Protein AF-A0A3D0HM63-F1 (afdb_monomer_lite)

Secondary structure (DSSP, 8-state):
-PPP-HHHHHHHHHHHGGGGS-GGGTTSEEEEEEEEETTEEEEEEEEE-TT-S----EEHHHHHHHHHTT--HHHHHHHHHHHHHHHHHSHHHHHTSGGG--HHHHHTT-----EETGGGHHHHTTS---EETTEE-

Radius of gyration: 17.85 Å; chains: 1; bounding box: 50×24×50 Å

Foldseek 3Di:
DDDDDLVVLVVVLQVCLLVLADPVQSPWDWDWDWDDDALDIFIFIWTDDVPQPDIDTHTSVVVVVVVVVPDDSVNSSNVVNVVRVVVCPDCVSVCVPVVNDDPVVVVVVDDDDKGQCVSCVVVCVPDDWDDDPRIID

pLDDT: mean 89.42, std 10.94, range [51.38, 98.25]

Sequence (137 aa):
MEKINYDEFKEYVATNIRDFLPEKEKKNVITLRKIRKVNQTMDCLTIKRPGSKIIPNIYLNSLYEQYKDGKGIDEILREIADTWTESISNEICDLLQYENMTPELIKERVYYQLINKGKNRSLLEQVPHRDFCDLAV

Structure (mmCIF, N/CA/C/O backbone):
data_AF-A0A3D0HM63-F1
#
_entry.id   AF-A0A3D0HM63-F1
#
loop_
_atom_site.group_PDB
_atom_site.id
_atom_site.type_symbol
_atom_site.label_atom_id
_atom_site.label_alt_id
_atom_site.label_comp_id
_atom_site.label_asym_id
_atom_site.label_entity_id
_atom_site.label_seq_id
_atom_site.pdbx_PDB_ins_code
_atom_site.Cartn_x
_atom_site.Cartn_y
_atom_site.Cartn_z
_atom_site.occupancy
_atom_site.B_iso_or_equiv
_atom_site.auth_seq_id
_atom_site.auth_comp_id
_atom_site.auth_asym_id
_atom_site.auth_atom_id
_atom_site.pdbx_PDB_model_num
ATOM 1 N N . MET A 1 1 ? -26.403 0.365 8.688 1.00 51.38 1 MET A N 1
ATOM 2 C CA . MET A 1 1 ? -25.352 1.363 8.964 1.00 51.38 1 MET A CA 1
ATOM 3 C C . MET A 1 1 ? -24.931 1.950 7.638 1.00 51.38 1 MET A C 1
ATOM 5 O O . MET A 1 1 ? -24.662 1.184 6.720 1.00 51.38 1 MET A O 1
ATOM 9 N N . GLU A 1 2 ? -24.965 3.271 7.520 1.00 69.62 2 GLU A N 1
ATOM 10 C CA . GLU A 1 2 ? -24.441 3.969 6.348 1.00 69.62 2 GLU A CA 1
ATOM 11 C C . GLU A 1 2 ? -22.921 3.766 6.316 1.00 69.62 2 GLU A C 1
ATOM 13 O O . GLU A 1 2 ? -22.258 3.888 7.349 1.00 69.62 2 GLU A O 1
ATOM 18 N N . LYS A 1 3 ? -22.388 3.315 5.178 1.00 81.44 3 LYS A N 1
ATOM 19 C CA . LYS A 1 3 ? -20.949 3.076 5.029 1.00 81.44 3 LYS A CA 1
ATOM 20 C C . LYS A 1 3 ? -20.254 4.419 4.867 1.00 81.44 3 LYS A C 1
ATOM 22 O O . LYS A 1 3 ? -20.738 5.260 4.113 1.00 81.44 3 LYS A O 1
ATOM 27 N N . ILE A 1 4 ? -19.126 4.588 5.552 1.00 93.38 4 ILE A N 1
ATOM 28 C CA . ILE A 1 4 ? -18.275 5.768 5.375 1.00 93.38 4 ILE A CA 1
ATOM 29 C C . ILE A 1 4 ? -17.806 5.859 3.922 1.00 93.38 4 ILE A C 1
ATOM 31 O O . ILE A 1 4 ? -17.652 4.835 3.244 1.00 93.38 4 ILE A O 1
ATOM 35 N N . ASN A 1 5 ? -17.597 7.079 3.438 1.00 96.62 5 ASN A N 1
ATOM 36 C CA . ASN A 1 5 ? -17.117 7.289 2.078 1.00 96.62 5 ASN A CA 1
ATOM 37 C C . ASN A 1 5 ? -15.636 6.882 1.941 1.00 96.62 5 ASN A C 1
ATOM 39 O O . ASN A 1 5 ? -14.964 6.527 2.909 1.00 96.62 5 ASN A O 1
ATOM 43 N N . TYR A 1 6 ? -15.106 6.911 0.718 1.00 97.00 6 TYR A N 1
ATOM 44 C CA . TYR A 1 6 ? -13.751 6.424 0.458 1.00 97.00 6 TYR A CA 1
ATOM 45 C C . TYR A 1 6 ? -12.650 7.247 1.144 1.00 97.00 6 TYR A C 1
ATOM 47 O O . TYR A 1 6 ? -11.648 6.683 1.584 1.00 97.00 6 TYR A O 1
ATOM 55 N N . ASP A 1 7 ? -12.806 8.567 1.236 1.00 96.62 7 ASP A N 1
ATOM 56 C CA . ASP A 1 7 ? -11.809 9.416 1.890 1.00 96.62 7 ASP A CA 1
ATOM 57 C C . ASP A 1 7 ? -11.828 9.200 3.407 1.00 96.62 7 ASP A C 1
ATOM 59 O O . ASP A 1 7 ? -10.776 8.944 3.996 1.00 96.62 7 ASP A O 1
ATOM 63 N N . GLU A 1 8 ? -13.022 9.131 3.999 1.00 96.94 8 GLU A N 1
ATOM 64 C CA . GLU A 1 8 ? -13.218 8.753 5.404 1.00 96.94 8 GLU A CA 1
ATOM 65 C C . GLU A 1 8 ? -12.653 7.358 5.701 1.00 96.94 8 GLU A C 1
ATOM 67 O O . GLU A 1 8 ? -12.004 7.155 6.723 1.00 96.94 8 GLU A O 1
ATOM 72 N N . PHE A 1 9 ? -12.837 6.393 4.795 1.00 97.81 9 PHE A N 1
ATOM 73 C CA . PHE A 1 9 ? -12.278 5.049 4.929 1.00 97.81 9 PHE A CA 1
ATOM 74 C C . PHE A 1 9 ? -10.750 5.064 4.998 1.00 97.81 9 PHE A C 1
ATOM 76 O O . PHE A 1 9 ? -10.168 4.419 5.872 1.00 97.81 9 PHE A O 1
ATOM 83 N N . LYS A 1 10 ? -10.080 5.807 4.109 1.00 97.69 10 LYS A N 1
ATOM 84 C CA . LYS A 1 10 ? -8.611 5.894 4.112 1.00 97.69 10 LYS A CA 1
ATOM 85 C C . LYS A 1 10 ? -8.088 6.514 5.404 1.00 97.69 10 LYS A C 1
ATOM 87 O O . LYS A 1 10 ? -7.115 6.012 5.967 1.00 97.69 10 LYS A O 1
ATOM 92 N N . GLU A 1 11 ? -8.723 7.588 5.865 1.00 97.31 11 GLU A N 1
ATOM 93 C CA . GLU A 1 11 ? -8.357 8.263 7.112 1.00 97.31 11 GLU A CA 1
ATOM 94 C C . GLU A 1 11 ? -8.605 7.372 8.329 1.00 97.31 11 GLU A C 1
ATOM 96 O O . GLU A 1 11 ? -7.736 7.256 9.200 1.00 97.31 11 GLU A O 1
ATOM 101 N N . TYR A 1 12 ? -9.744 6.677 8.355 1.00 97.56 1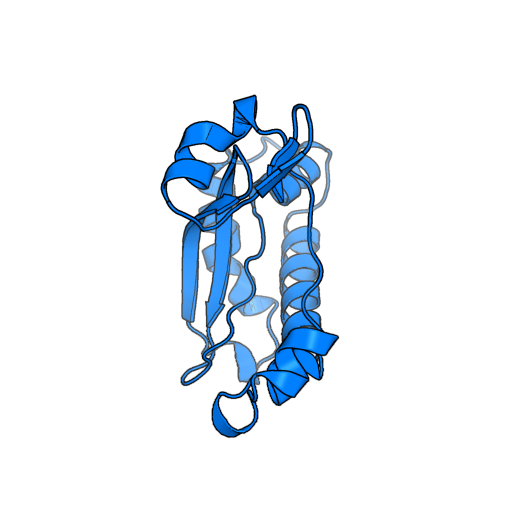2 TYR A N 1
ATOM 102 C CA . TYR A 1 12 ? -10.075 5.720 9.402 1.00 97.56 12 TYR A CA 1
ATOM 103 C C . TYR A 1 12 ? -9.033 4.604 9.468 1.00 97.56 12 TYR A C 1
ATOM 105 O O . TYR A 1 12 ? -8.500 4.318 10.540 1.00 97.56 12 TYR A O 1
ATOM 113 N N . VAL A 1 13 ? -8.682 4.011 8.325 1.00 97.94 13 VAL A N 1
ATOM 114 C CA . VAL A 1 13 ? -7.655 2.970 8.259 1.00 97.94 13 VAL A CA 1
ATOM 115 C C . VAL A 1 13 ? -6.310 3.493 8.763 1.00 97.94 13 VAL A C 1
ATOM 117 O O . VAL A 1 13 ? -5.703 2.875 9.634 1.00 97.94 13 VAL A O 1
ATOM 120 N N . ALA A 1 14 ? -5.849 4.647 8.275 1.00 97.50 14 ALA A N 1
ATOM 121 C CA . ALA A 1 14 ? -4.558 5.209 8.673 1.00 97.50 14 ALA A CA 1
ATOM 122 C C . ALA A 1 14 ? -4.480 5.562 10.168 1.00 97.50 14 ALA A C 1
ATOM 124 O O . ALA A 1 14 ? -3.411 5.438 10.768 1.00 97.50 14 ALA A O 1
ATOM 125 N N . THR A 1 15 ? -5.600 5.976 10.763 1.00 97.12 15 THR A N 1
ATOM 126 C CA . THR A 1 15 ? -5.684 6.346 12.182 1.00 97.12 15 THR A CA 1
ATOM 127 C C . THR A 1 15 ? -5.711 5.118 13.089 1.00 97.12 15 THR A C 1
ATOM 129 O O . THR A 1 15 ? -4.997 5.083 14.089 1.00 97.12 15 THR A O 1
ATOM 132 N N . ASN A 1 16 ? -6.489 4.093 12.728 1.00 97.69 16 ASN A N 1
ATOM 133 C CA . ASN A 1 16 ? -6.768 2.957 13.613 1.00 97.69 16 ASN A CA 1
ATOM 134 C C . ASN A 1 16 ? -5.821 1.765 13.413 1.00 97.69 16 ASN A C 1
ATOM 136 O O . ASN A 1 16 ? -5.690 0.935 14.309 1.00 97.69 16 ASN A O 1
ATOM 140 N N . ILE A 1 17 ? -5.107 1.670 12.283 1.00 97.81 17 ILE A N 1
ATOM 141 C CA . ILE A 1 17 ? -4.230 0.517 11.998 1.00 97.81 17 ILE A CA 1
ATOM 142 C C . ILE A 1 17 ? -3.167 0.277 13.074 1.00 97.81 17 ILE A C 1
ATOM 144 O O . ILE A 1 17 ? -2.754 -0.858 13.290 1.00 97.81 17 ILE A O 1
ATOM 148 N N . ARG A 1 18 ? -2.742 1.325 13.790 1.00 96.50 18 ARG A N 1
ATOM 149 C CA . ARG A 1 18 ? -1.719 1.235 14.839 1.00 96.50 18 ARG A CA 1
ATOM 150 C C . ARG A 1 18 ? -2.106 0.258 15.951 1.00 96.50 18 ARG A C 1
ATOM 152 O O . ARG A 1 18 ? -1.224 -0.409 16.482 1.00 96.50 18 ARG A O 1
ATOM 159 N N . ASP A 1 19 ? -3.392 0.131 16.260 1.00 96.94 19 ASP A N 1
ATOM 160 C CA . ASP A 1 19 ? -3.876 -0.748 17.330 1.00 96.94 19 ASP A CA 1
ATOM 161 C C . ASP A 1 19 ? -3.869 -2.229 16.935 1.00 96.94 19 ASP A C 1
ATOM 163 O O . ASP A 1 19 ? -3.859 -3.102 17.802 1.00 96.94 19 ASP A O 1
ATOM 167 N N . PHE A 1 20 ? -3.791 -2.508 15.634 1.00 97.00 20 PHE A N 1
ATOM 168 C CA . PHE A 1 20 ? -3.743 -3.853 15.063 1.00 97.00 20 PHE A CA 1
ATOM 169 C C . PHE A 1 20 ? -2.306 -4.322 14.798 1.00 97.00 20 PHE A C 1
ATOM 171 O O . PHE A 1 20 ? -2.080 -5.498 14.522 1.00 97.00 20 PHE A O 1
ATOM 178 N N . LEU A 1 21 ? -1.318 -3.426 14.901 1.00 94.88 21 LEU A N 1
ATOM 179 C CA . LEU A 1 21 ? 0.090 -3.775 14.736 1.00 94.88 21 LEU A CA 1
ATOM 180 C C . LEU A 1 21 ? 0.680 -4.389 16.016 1.00 94.88 21 LEU A C 1
ATOM 182 O O . LEU A 1 21 ? 0.326 -3.976 17.126 1.00 94.88 21 LEU A O 1
ATOM 186 N N . PRO A 1 22 ? 1.667 -5.298 15.891 1.00 91.69 22 PRO A N 1
ATOM 187 C CA . PRO A 1 22 ? 2.444 -5.768 17.033 1.00 91.69 22 PRO A CA 1
ATOM 188 C C . PRO A 1 22 ? 3.087 -4.603 17.797 1.00 91.69 22 PRO A C 1
ATOM 190 O O . PRO A 1 22 ? 3.550 -3.639 17.189 1.00 91.69 22 PRO A O 1
ATOM 193 N N . GLU A 1 23 ? 3.204 -4.718 19.122 1.00 92.19 23 GLU A N 1
ATOM 194 C CA . GLU A 1 23 ? 3.637 -3.617 20.002 1.00 92.19 23 GLU A CA 1
ATOM 195 C C . GLU A 1 23 ? 4.960 -2.962 19.562 1.00 92.19 23 GLU A C 1
ATOM 197 O O . GLU A 1 23 ? 5.084 -1.739 19.496 1.00 92.19 23 GLU A O 1
ATOM 202 N N . LYS A 1 24 ? 5.934 -3.780 19.144 1.00 89.81 24 LYS A N 1
ATOM 203 C CA . LYS A 1 24 ? 7.245 -3.324 18.651 1.00 89.81 24 LYS A CA 1
ATOM 204 C C . LYS A 1 24 ? 7.171 -2.476 17.369 1.00 89.81 24 LYS A C 1
ATOM 206 O O . LYS A 1 24 ? 8.089 -1.700 17.098 1.00 89.81 24 LYS A O 1
ATOM 211 N N . GLU A 1 25 ? 6.095 -2.620 16.597 1.00 90.56 25 GLU A N 1
ATOM 212 C CA . GLU A 1 25 ? 5.881 -1.987 15.293 1.00 90.56 25 GLU A CA 1
ATOM 213 C C . GLU A 1 25 ? 4.972 -0.763 15.366 1.00 90.56 25 GLU A C 1
ATOM 215 O O . GLU A 1 25 ? 4.952 0.041 14.432 1.00 90.56 25 GLU A O 1
ATOM 220 N N . LYS A 1 26 ? 4.275 -0.555 16.490 1.00 92.88 26 LYS A N 1
ATOM 221 C CA . LYS A 1 26 ? 3.395 0.603 16.664 1.00 92.88 26 LYS A CA 1
ATOM 222 C C . LYS A 1 26 ? 4.132 1.914 16.451 1.00 92.88 26 LYS A C 1
ATOM 224 O O . LYS A 1 26 ? 3.556 2.820 15.886 1.00 92.88 26 LYS A O 1
ATOM 229 N N . LYS A 1 27 ? 5.415 2.022 16.810 1.00 93.00 27 LYS A N 1
ATOM 230 C CA . LYS A 1 27 ? 6.235 3.241 16.634 1.00 93.00 27 LYS A CA 1
ATOM 231 C C . LYS A 1 27 ? 6.520 3.643 15.178 1.00 93.00 27 LYS A C 1
ATOM 233 O O . LYS A 1 27 ? 7.084 4.712 14.955 1.00 93.00 27 LYS A O 1
ATOM 238 N N . ASN A 1 28 ? 6.180 2.806 14.201 1.00 93.56 28 ASN A N 1
ATOM 239 C CA . ASN A 1 28 ? 6.501 3.049 12.799 1.00 93.56 28 ASN A CA 1
ATOM 240 C C . ASN A 1 28 ? 5.685 4.207 12.201 1.00 93.56 28 ASN A C 1
ATOM 242 O O . ASN A 1 28 ? 4.608 4.575 12.685 1.00 93.56 28 ASN A O 1
ATOM 246 N N . VAL A 1 29 ? 6.226 4.793 11.129 1.00 95.69 29 VAL A N 1
ATOM 247 C CA . VAL A 1 29 ? 5.597 5.919 10.430 1.00 95.69 29 VAL A CA 1
ATOM 248 C C . VAL A 1 29 ? 4.558 5.383 9.456 1.00 95.69 29 VAL A C 1
ATOM 250 O O . VAL A 1 29 ? 4.905 4.670 8.515 1.00 95.69 29 VAL A O 1
ATOM 253 N N . ILE A 1 30 ? 3.299 5.748 9.679 1.00 96.81 30 ILE A N 1
ATOM 254 C CA . ILE A 1 30 ? 2.173 5.420 8.804 1.00 96.81 30 ILE A CA 1
ATOM 255 C C . ILE A 1 30 ? 2.003 6.564 7.800 1.00 96.81 30 ILE A C 1
ATOM 257 O O . ILE A 1 30 ? 2.055 7.737 8.170 1.00 96.81 30 ILE A O 1
ATOM 261 N N . THR A 1 31 ? 1.849 6.262 6.513 1.00 96.94 31 THR A N 1
ATOM 262 C CA . THR A 1 31 ? 1.641 7.290 5.483 1.00 96.94 31 THR A CA 1
ATOM 263 C C . THR A 1 31 ? 0.690 6.803 4.402 1.00 96.94 31 THR A C 1
ATOM 265 O O . THR A 1 31 ? 0.888 5.721 3.845 1.00 96.94 31 THR A O 1
ATOM 268 N N . LEU A 1 32 ? -0.285 7.647 4.064 1.00 97.56 32 LEU A N 1
ATOM 269 C CA . LEU A 1 32 ? -1.107 7.513 2.866 1.00 97.56 32 LEU A CA 1
ATOM 270 C C . LEU A 1 32 ? -0.376 8.125 1.670 1.00 97.56 32 LEU A C 1
ATOM 272 O O . LEU A 1 32 ? 0.119 9.251 1.740 1.00 97.56 32 LEU A O 1
ATOM 276 N N . ARG A 1 33 ? -0.284 7.386 0.565 1.00 95.62 33 ARG A N 1
ATOM 277 C CA . ARG A 1 33 ? 0.370 7.845 -0.665 1.00 95.62 33 ARG A CA 1
ATOM 278 C C . ARG A 1 33 ? -0.452 7.463 -1.876 1.00 95.62 33 ARG A C 1
ATOM 280 O O . ARG A 1 33 ? -1.030 6.387 -1.922 1.00 95.62 33 ARG A O 1
ATOM 287 N N . LYS A 1 34 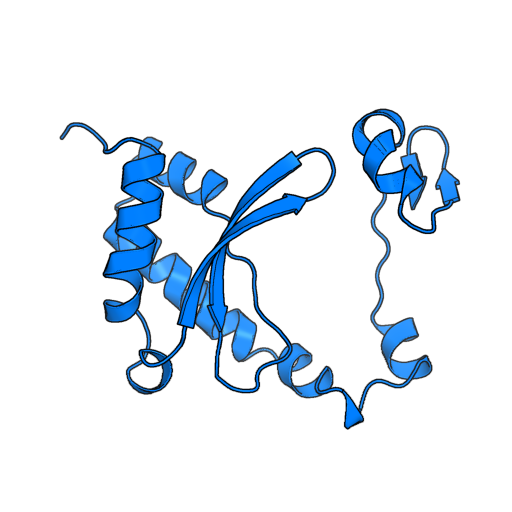? -0.419 8.315 -2.891 1.00 94.81 34 LYS A N 1
ATOM 288 C CA . LYS A 1 34 ? -0.953 8.008 -4.212 1.00 94.81 34 LYS A CA 1
ATOM 289 C C . LYS A 1 34 ? 0.202 7.595 -5.117 1.00 94.81 34 LYS A C 1
ATOM 291 O O . LYS A 1 34 ? 1.163 8.349 -5.261 1.00 94.81 34 LYS A O 1
ATOM 296 N N . ILE A 1 35 ? 0.132 6.397 -5.688 1.00 91.94 35 ILE A N 1
ATOM 297 C CA . ILE A 1 35 ? 1.179 5.848 -6.556 1.00 91.94 35 ILE A CA 1
ATOM 298 C C . ILE A 1 35 ? 0.601 5.417 -7.897 1.00 91.94 35 ILE A C 1
ATOM 300 O O . ILE A 1 35 ? -0.574 5.070 -8.007 1.00 91.94 35 ILE A O 1
ATOM 304 N N . ARG A 1 36 ? 1.444 5.407 -8.928 1.00 88.38 36 ARG A N 1
ATOM 305 C CA . ARG A 1 36 ? 1.086 4.861 -10.235 1.00 88.38 36 ARG A CA 1
ATOM 306 C C . ARG A 1 36 ? 1.442 3.377 -10.273 1.00 88.38 36 ARG A C 1
ATOM 308 O O . ARG A 1 36 ? 2.606 3.023 -10.113 1.00 88.38 36 ARG A O 1
ATOM 315 N N . LYS A 1 37 ? 0.456 2.521 -10.525 1.00 86.00 37 LYS A N 1
ATOM 316 C CA . LYS A 1 37 ? 0.627 1.086 -10.783 1.00 86.00 37 LYS A CA 1
ATOM 317 C C . LYS A 1 37 ? 0.012 0.812 -12.143 1.00 86.00 37 LYS A C 1
ATOM 319 O O . LYS A 1 37 ? -1.180 1.031 -12.266 1.00 86.00 37 LYS A O 1
ATOM 324 N N . VAL A 1 38 ? 0.818 0.395 -13.127 1.00 84.19 38 VAL A N 1
ATOM 325 C CA . VAL A 1 38 ? 0.430 -0.019 -14.499 1.00 84.19 38 VAL A CA 1
ATOM 326 C C . VAL A 1 38 ? -0.925 0.538 -14.944 1.00 84.19 38 VAL A C 1
ATOM 328 O O . VAL A 1 38 ? -1.950 -0.023 -14.593 1.00 84.19 38 VAL A O 1
ATOM 331 N N . ASN A 1 39 ? -0.926 1.624 -15.718 1.00 84.62 39 ASN A N 1
ATOM 332 C CA . ASN A 1 39 ? -2.109 2.339 -16.224 1.00 84.62 39 ASN A CA 1
ATOM 333 C C . ASN A 1 39 ? -3.155 2.824 -15.192 1.00 84.62 39 ASN A C 1
ATOM 335 O O . ASN A 1 39 ? -4.121 3.468 -15.596 1.00 84.62 39 ASN A O 1
ATOM 339 N N . GLN A 1 40 ? -2.941 2.618 -13.891 1.00 88.25 40 GLN A N 1
ATOM 340 C CA . GLN A 1 40 ? -3.828 3.055 -12.815 1.00 88.25 40 GLN A CA 1
ATOM 341 C C . GLN A 1 40 ? -3.099 3.882 -11.752 1.00 88.25 40 GLN A C 1
ATOM 343 O O . GLN A 1 40 ? -1.882 3.800 -11.558 1.00 88.25 40 GLN A O 1
ATOM 348 N N . THR A 1 41 ? -3.885 4.685 -11.043 1.00 92.00 41 THR A N 1
ATOM 349 C CA . THR A 1 41 ? -3.461 5.437 -9.866 1.00 92.00 41 THR A CA 1
ATOM 350 C C . THR A 1 41 ? -4.108 4.803 -8.646 1.00 92.00 41 THR A C 1
ATOM 352 O O . THR A 1 41 ? -5.330 4.698 -8.593 1.00 92.00 41 THR A O 1
ATOM 355 N N . MET A 1 42 ? -3.294 4.391 -7.681 1.00 95.12 42 MET A N 1
ATOM 356 C CA . MET A 1 42 ? -3.730 3.677 -6.484 1.00 95.12 42 MET A CA 1
ATOM 357 C C . MET A 1 42 ? -3.428 4.503 -5.239 1.00 95.12 42 MET A C 1
ATOM 359 O O . MET A 1 42 ? -2.341 5.076 -5.136 1.00 95.12 42 MET A O 1
ATOM 363 N N . ASP A 1 43 ? -4.342 4.518 -4.273 1.00 97.25 43 ASP A N 1
ATOM 364 C CA . ASP A 1 43 ? -4.039 4.998 -2.926 1.00 97.25 43 ASP A CA 1
ATOM 365 C C . ASP A 1 43 ? -3.520 3.828 -2.092 1.00 97.25 43 ASP A C 1
ATOM 367 O O . ASP A 1 43 ? -4.083 2.731 -2.088 1.00 97.25 43 ASP A O 1
ATOM 371 N N . CYS A 1 44 ? -2.412 4.060 -1.403 1.00 96.94 44 CYS A N 1
ATOM 372 C CA . CYS A 1 44 ? -1.711 3.057 -0.627 1.00 96.94 44 CYS A CA 1
ATOM 373 C C . CYS A 1 44 ? -1.488 3.534 0.799 1.00 96.94 44 CYS A C 1
ATOM 375 O O . CYS A 1 44 ? -1.121 4.689 1.027 1.00 96.94 44 CYS A O 1
ATOM 377 N N . LEU A 1 45 ? -1.620 2.607 1.739 1.00 97.69 45 LEU A N 1
ATOM 378 C CA . LEU A 1 45 ? -1.077 2.733 3.078 1.00 97.69 45 LEU A CA 1
ATOM 379 C C . LEU A 1 45 ? 0.337 2.147 3.094 1.00 97.69 45 LEU A C 1
ATOM 381 O O . LEU A 1 45 ? 0.590 1.071 2.552 1.00 97.69 45 LEU A O 1
ATOM 385 N N . THR A 1 46 ? 1.257 2.860 3.730 1.00 95.75 46 THR A N 1
ATOM 386 C CA . THR A 1 46 ? 2.627 2.399 3.965 1.00 95.75 46 THR A CA 1
ATOM 387 C C . THR A 1 46 ? 2.949 2.509 5.446 1.00 95.75 46 THR A C 1
ATOM 389 O O . THR A 1 46 ? 2.569 3.489 6.087 1.00 95.75 46 THR A O 1
ATOM 392 N N . ILE A 1 47 ? 3.660 1.517 5.984 1.00 95.25 47 ILE A N 1
ATOM 393 C CA . ILE A 1 47 ? 4.158 1.512 7.362 1.00 95.25 47 ILE A CA 1
ATOM 394 C C . ILE A 1 47 ? 5.677 1.354 7.284 1.00 95.25 47 ILE A C 1
ATOM 396 O O . ILE A 1 47 ? 6.194 0.311 6.876 1.00 95.25 47 ILE A O 1
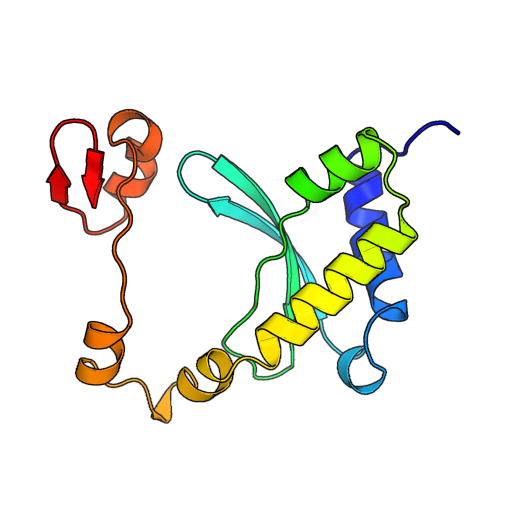ATOM 400 N N . LYS A 1 48 ? 6.402 2.423 7.620 1.00 91.88 48 LYS A N 1
ATOM 401 C CA . LYS A 1 48 ? 7.858 2.505 7.477 1.00 91.88 48 LYS A CA 1
ATOM 402 C C . LYS A 1 48 ? 8.550 2.356 8.829 1.00 91.88 48 LYS A C 1
ATOM 404 O O . LYS A 1 48 ? 8.419 3.222 9.698 1.00 91.88 48 LYS A O 1
ATOM 409 N N . ARG A 1 49 ? 9.364 1.304 8.959 1.00 89.25 49 ARG A N 1
ATOM 410 C CA . ARG A 1 49 ? 10.356 1.175 10.035 1.00 89.25 49 ARG A CA 1
ATOM 411 C C . ARG A 1 49 ? 11.486 2.201 9.850 1.00 89.25 49 ARG A C 1
ATOM 413 O O . ARG A 1 49 ? 11.946 2.384 8.716 1.00 89.25 49 ARG A O 1
ATOM 420 N N . PRO A 1 50 ? 11.971 2.855 10.921 1.00 84.56 50 PRO A N 1
ATOM 421 C CA . PRO A 1 50 ? 13.161 3.700 10.851 1.00 84.56 50 PRO A CA 1
ATOM 422 C C . PRO A 1 50 ? 14.342 2.943 10.231 1.00 84.56 50 PRO A C 1
ATOM 424 O O . PRO A 1 50 ? 14.591 1.795 10.578 1.00 84.56 50 PRO A O 1
ATOM 427 N N . GLY A 1 51 ? 15.036 3.566 9.279 1.00 80.50 51 GLY A N 1
ATOM 428 C CA . GLY A 1 51 ? 16.161 2.946 8.568 1.00 80.50 51 GLY A CA 1
ATOM 429 C C . GLY A 1 51 ? 15.782 1.933 7.479 1.00 80.50 51 GLY A C 1
ATOM 430 O O . GLY A 1 51 ? 16.639 1.605 6.661 1.00 80.50 51 GLY A O 1
ATOM 431 N N . SER A 1 52 ? 14.519 1.489 7.390 1.00 81.69 52 SER A N 1
ATOM 432 C CA . SER A 1 52 ? 14.114 0.566 6.324 1.00 81.69 52 SER A CA 1
ATOM 433 C C . SER A 1 52 ? 14.145 1.242 4.955 1.00 81.69 52 SER A C 1
ATOM 435 O O . SER A 1 52 ? 13.596 2.336 4.760 1.00 81.69 52 SER A O 1
ATOM 437 N N . LYS A 1 53 ? 14.765 0.548 3.998 1.00 77.12 53 LYS A N 1
ATOM 438 C CA . LYS A 1 53 ? 14.813 0.922 2.578 1.00 77.12 53 LYS A CA 1
ATOM 439 C C . LYS A 1 53 ? 13.681 0.285 1.769 1.00 77.12 53 LYS A C 1
ATOM 441 O O . LYS A 1 53 ? 13.373 0.768 0.686 1.00 77.12 53 LYS A O 1
ATOM 446 N N . ILE A 1 54 ? 13.044 -0.753 2.309 1.00 80.38 54 ILE A N 1
ATOM 447 C CA . ILE A 1 54 ? 11.953 -1.484 1.663 1.00 80.38 54 ILE A CA 1
ATOM 448 C C . ILE A 1 54 ? 10.670 -1.190 2.424 1.00 80.38 54 ILE A C 1
ATOM 450 O O . ILE A 1 54 ? 10.609 -1.295 3.652 1.00 80.38 54 ILE A O 1
ATOM 454 N N . ILE A 1 55 ? 9.661 -0.740 1.684 1.00 89.56 55 ILE A N 1
ATOM 455 C CA . ILE A 1 55 ? 8.394 -0.282 2.240 1.00 89.56 55 ILE A CA 1
ATOM 456 C C . ILE A 1 55 ? 7.278 -0.881 1.377 1.00 89.56 55 ILE A C 1
ATOM 458 O O . ILE A 1 55 ? 7.085 -0.432 0.246 1.00 89.56 55 ILE A O 1
ATOM 462 N N . PRO A 1 56 ? 6.570 -1.902 1.881 1.00 90.25 56 PRO A N 1
ATOM 463 C CA . PRO A 1 56 ? 5.418 -2.484 1.204 1.00 90.25 56 PRO A CA 1
ATOM 464 C C . PRO A 1 56 ? 4.321 -1.440 0.955 1.00 90.25 56 PRO A C 1
ATOM 466 O O . PRO A 1 56 ? 4.056 -0.594 1.812 1.00 90.25 56 PRO A O 1
ATOM 469 N N . ASN A 1 57 ? 3.665 -1.523 -0.206 1.00 93.62 57 ASN A N 1
ATOM 470 C CA . ASN A 1 57 ? 2.503 -0.702 -0.551 1.00 93.62 57 ASN A CA 1
ATOM 471 C C . ASN A 1 57 ? 1.224 -1.529 -0.392 1.00 93.62 57 ASN A C 1
ATOM 473 O O . ASN A 1 57 ? 1.024 -2.493 -1.132 1.00 93.62 57 ASN A O 1
ATOM 477 N N . ILE A 1 58 ? 0.352 -1.131 0.534 1.00 96.19 58 ILE A N 1
ATOM 478 C CA . ILE A 1 58 ? -0.934 -1.796 0.774 1.00 96.19 58 ILE A CA 1
ATOM 479 C C . ILE A 1 58 ? -2.028 -0.997 0.072 1.00 96.19 58 ILE A C 1
ATOM 481 O O . ILE A 1 58 ? -2.298 0.141 0.448 1.00 96.19 58 ILE A O 1
ATOM 485 N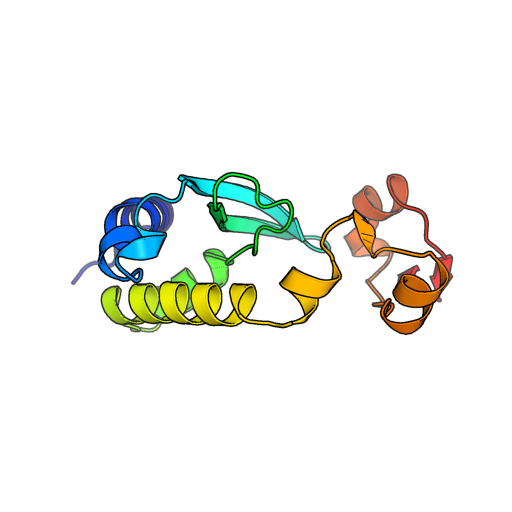 N . TYR A 1 59 ? -2.637 -1.573 -0.963 1.00 96.31 59 TYR A N 1
ATOM 486 C CA . TYR A 1 59 ? -3.609 -0.889 -1.819 1.00 96.31 59 TYR A CA 1
ATOM 487 C C . TYR A 1 59 ? -4.977 -0.752 -1.137 1.00 96.31 59 TYR A C 1
ATOM 489 O O . TYR A 1 59 ? -5.651 -1.746 -0.878 1.00 96.31 59 TYR A O 1
ATOM 497 N N . LEU A 1 60 ? -5.421 0.484 -0.899 1.00 97.62 60 LEU A N 1
ATOM 498 C CA . LEU A 1 60 ? -6.674 0.763 -0.189 1.00 97.62 60 LEU A CA 1
ATOM 499 C C . LEU A 1 60 ? -7.906 0.663 -1.090 1.00 97.62 60 LEU A C 1
ATOM 501 O O . LEU A 1 60 ? -8.986 0.347 -0.601 1.00 97.62 60 LEU A O 1
ATOM 505 N N . ASN A 1 61 ? -7.750 0.874 -2.400 1.00 96.38 61 ASN A N 1
ATOM 506 C CA . ASN A 1 61 ? -8.857 0.811 -3.355 1.00 96.38 61 ASN A CA 1
ATOM 507 C C . ASN A 1 61 ? -9.587 -0.543 -3.297 1.00 96.38 61 ASN A C 1
ATOM 509 O O . ASN A 1 61 ? -10.803 -0.576 -3.157 1.00 96.38 61 ASN A O 1
ATOM 513 N N . SER A 1 62 ? -8.854 -1.660 -3.353 1.00 94.88 62 SER A N 1
ATOM 514 C CA . SER A 1 62 ? -9.447 -3.006 -3.313 1.00 94.88 62 SER A CA 1
ATOM 515 C C . SER A 1 62 ? -10.053 -3.347 -1.954 1.00 94.88 62 SER A C 1
ATOM 517 O O . SER A 1 62 ? -11.063 -4.040 -1.892 1.00 94.88 62 SER A O 1
ATOM 519 N N . LEU A 1 63 ? -9.460 -2.855 -0.866 1.00 97.62 63 LEU A N 1
ATOM 520 C CA . LEU A 1 63 ? -9.985 -3.065 0.483 1.00 97.62 63 LEU A CA 1
ATOM 521 C C . LEU A 1 63 ? -11.287 -2.288 0.701 1.00 97.62 63 LEU A C 1
ATOM 523 O O . LEU A 1 63 ? -12.197 -2.780 1.362 1.00 97.62 63 LEU A O 1
ATOM 527 N N . TYR A 1 64 ? -11.416 -1.110 0.091 1.00 97.62 64 TYR A N 1
ATOM 528 C CA . TYR A 1 64 ? -12.661 -0.353 0.118 1.00 97.62 64 TYR A CA 1
ATOM 529 C C . TYR A 1 64 ? -13.787 -1.040 -0.665 1.00 97.62 64 TYR A C 1
ATOM 531 O O . TYR A 1 64 ? -14.933 -1.022 -0.222 1.00 97.62 64 TYR A O 1
ATOM 539 N N . GLU A 1 65 ? -13.487 -1.693 -1.792 1.00 96.81 65 GLU A N 1
ATOM 540 C CA . GLU A 1 65 ? -14.481 -2.527 -2.484 1.00 96.81 65 GLU A CA 1
ATOM 541 C C . GLU A 1 65 ? -14.969 -3.666 -1.574 1.00 96.81 65 GLU A C 1
ATOM 543 O O . GLU A 1 65 ? -16.172 -3.813 -1.377 1.00 96.81 65 GLU A O 1
ATOM 548 N N . GLN A 1 66 ? -14.060 -4.372 -0.892 1.00 97.12 66 GLN A N 1
ATOM 549 C CA . GLN A 1 66 ? -14.444 -5.402 0.084 1.00 97.12 66 GLN A CA 1
ATOM 550 C C . GLN A 1 66 ? -15.295 -4.834 1.235 1.00 97.12 66 GLN A C 1
ATOM 552 O O . GLN A 1 66 ? -16.278 -5.451 1.652 1.00 97.12 66 GLN A O 1
ATOM 557 N N . TYR A 1 67 ? -14.963 -3.637 1.732 1.00 97.19 67 TYR A N 1
ATOM 558 C CA . TYR A 1 67 ? -15.774 -2.939 2.731 1.00 97.19 67 TYR A CA 1
ATOM 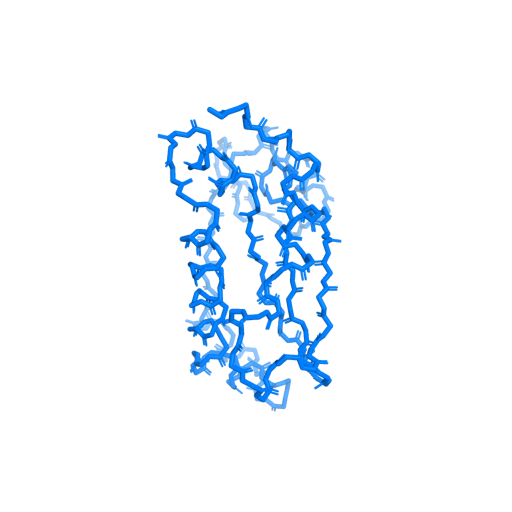559 C C . TYR A 1 67 ? -17.188 -2.665 2.208 1.00 97.19 67 TYR A C 1
ATOM 561 O O . TYR A 1 67 ? -18.171 -2.936 2.902 1.00 97.19 67 TYR A O 1
ATOM 569 N N . LYS A 1 68 ? -17.326 -2.187 0.963 1.00 96.25 68 LYS A N 1
ATOM 570 C CA . LYS A 1 68 ? -18.623 -1.974 0.295 1.00 96.25 68 LYS A CA 1
ATOM 571 C C . LYS A 1 68 ? -19.400 -3.267 0.058 1.00 96.25 68 LYS A C 1
ATOM 573 O O . LYS A 1 68 ? -20.626 -3.223 0.157 1.00 96.25 68 LYS A O 1
ATOM 578 N N . ASP A 1 69 ? -18.719 -4.394 -0.074 1.00 96.25 69 ASP A N 1
ATOM 579 C CA . ASP A 1 69 ? -19.341 -5.714 -0.217 1.00 96.25 69 ASP A CA 1
ATOM 580 C C . ASP A 1 69 ? -19.723 -6.362 1.125 1.00 96.25 69 ASP A C 1
ATOM 582 O O . ASP A 1 69 ? -20.380 -7.398 1.158 1.00 96.25 69 ASP A O 1
ATOM 586 N N . GLY A 1 70 ? -19.404 -5.712 2.251 1.00 95.81 70 GLY A N 1
ATOM 587 C CA . GLY A 1 70 ? -19.888 -6.101 3.581 1.00 95.81 70 GLY A CA 1
ATOM 588 C C . GLY A 1 70 ? -18.813 -6.591 4.541 1.00 95.81 70 GLY A C 1
ATOM 589 O O . GLY A 1 70 ? -19.148 -6.900 5.683 1.00 95.81 70 GLY A O 1
ATOM 590 N N . LYS A 1 71 ? -17.541 -6.614 4.126 1.00 96.69 71 LYS A N 1
ATOM 591 C CA . LYS A 1 71 ? -16.425 -6.931 5.019 1.00 96.69 71 LYS A CA 1
ATOM 592 C C . LYS A 1 71 ? -16.337 -5.918 6.162 1.00 96.69 71 LYS A C 1
ATOM 594 O O . LYS A 1 71 ? -16.477 -4.713 5.944 1.00 96.69 71 LYS A O 1
ATOM 599 N N . GLY A 1 72 ? -16.111 -6.402 7.382 1.00 96.81 72 GLY A N 1
ATOM 600 C CA . GLY A 1 72 ? -16.012 -5.545 8.564 1.00 96.81 72 GLY A CA 1
ATOM 601 C C . GLY A 1 72 ? -14.754 -4.673 8.538 1.00 96.81 72 GLY A C 1
ATOM 602 O O . GLY A 1 72 ? -13.697 -5.116 8.095 1.00 96.81 72 GLY A O 1
ATOM 603 N N . ILE A 1 73 ? -14.835 -3.442 9.050 1.00 96.19 73 ILE A N 1
ATOM 604 C CA . ILE A 1 73 ? -13.675 -2.534 9.059 1.00 96.19 73 ILE A CA 1
ATOM 605 C C . ILE A 1 73 ? -12.526 -3.069 9.932 1.00 96.19 73 ILE A C 1
ATOM 607 O O . ILE A 1 73 ? -11.373 -3.020 9.518 1.00 96.19 73 ILE A O 1
ATOM 611 N N . ASP A 1 74 ? -12.835 -3.685 11.075 1.00 97.00 74 ASP A N 1
ATOM 612 C CA . ASP A 1 74 ? -11.842 -4.344 11.936 1.00 97.00 74 ASP A CA 1
ATOM 613 C C . ASP A 1 74 ? -11.185 -5.547 11.253 1.00 97.00 74 ASP A C 1
ATOM 615 O O . ASP A 1 74 ? -10.020 -5.851 11.494 1.00 97.00 74 ASP A O 1
ATOM 619 N N . GLU A 1 75 ? -11.933 -6.260 10.410 1.00 97.94 75 GLU A N 1
ATOM 620 C CA . GLU A 1 75 ? -11.404 -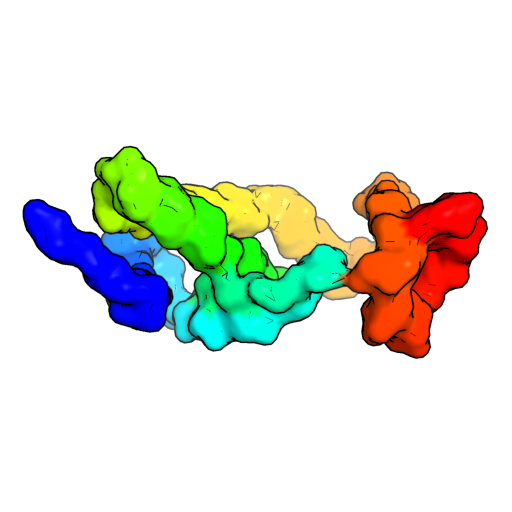7.379 9.629 1.00 97.94 75 GLU A CA 1
ATOM 621 C C . GLU A 1 75 ? -10.408 -6.881 8.578 1.00 97.94 75 GLU A C 1
ATOM 623 O O . GLU A 1 75 ? -9.336 -7.458 8.427 1.00 97.94 75 GLU A O 1
ATOM 628 N N . ILE A 1 76 ? -10.717 -5.759 7.923 1.00 98.19 76 ILE A N 1
ATOM 629 C CA . ILE A 1 76 ? -9.798 -5.080 7.004 1.00 98.19 76 ILE A CA 1
ATOM 630 C C . ILE A 1 76 ? -8.539 -4.606 7.739 1.00 98.19 76 ILE A C 1
ATOM 632 O O . ILE A 1 76 ? -7.435 -4.782 7.234 1.00 98.19 76 ILE A O 1
ATOM 636 N N . LEU A 1 77 ? -8.669 -4.026 8.935 1.00 98.25 77 LEU A N 1
ATOM 637 C CA . LEU A 1 77 ? -7.513 -3.585 9.724 1.00 98.25 77 LEU A CA 1
ATOM 638 C C . LEU A 1 77 ? -6.598 -4.756 10.116 1.00 98.25 77 LEU A C 1
ATOM 640 O O . LEU A 1 77 ? -5.377 -4.620 10.017 1.00 98.25 77 LEU A O 1
ATOM 644 N N . ARG A 1 78 ? -7.169 -5.910 10.491 1.00 98.00 78 ARG A N 1
ATOM 645 C CA . ARG A 1 78 ? -6.399 -7.146 10.728 1.00 98.00 78 ARG A CA 1
ATOM 646 C C . ARG A 1 78 ? -5.689 -7.612 9.461 1.00 98.00 78 ARG A C 1
ATOM 648 O O . ARG A 1 78 ? -4.481 -7.787 9.495 1.00 98.00 78 ARG A O 1
ATOM 655 N N . GLU A 1 79 ? -6.398 -7.699 8.336 1.00 97.44 79 GLU A N 1
ATOM 656 C CA . GLU A 1 79 ? -5.807 -8.100 7.051 1.00 97.44 79 GLU A CA 1
ATOM 657 C C . GLU A 1 79 ? -4.626 -7.204 6.654 1.00 97.44 79 GLU A C 1
ATOM 659 O O . GLU A 1 79 ? -3.592 -7.699 6.208 1.00 97.44 79 GLU A O 1
ATOM 664 N N . ILE A 1 80 ? -4.749 -5.886 6.839 1.00 97.38 80 ILE A N 1
ATOM 665 C CA . ILE A 1 80 ? -3.662 -4.935 6.576 1.00 97.38 80 ILE A CA 1
ATOM 666 C C . ILE A 1 80 ? -2.459 -5.224 7.484 1.00 97.38 80 ILE A C 1
ATOM 668 O O . ILE A 1 80 ? -1.325 -5.251 7.000 1.00 97.38 80 ILE A O 1
ATOM 672 N N . ALA A 1 81 ? -2.685 -5.416 8.787 1.00 96.38 81 ALA A N 1
ATOM 673 C CA . ALA A 1 81 ? -1.623 -5.677 9.757 1.00 96.38 81 ALA A CA 1
ATOM 674 C C . ALA A 1 81 ? -0.915 -7.015 9.496 1.00 96.38 81 ALA A C 1
ATOM 676 O O . ALA A 1 81 ? 0.318 -7.070 9.550 1.00 96.38 81 ALA A O 1
ATOM 677 N N . ASP A 1 82 ? -1.675 -8.055 9.157 1.00 94.88 82 ASP A N 1
ATOM 678 C CA . ASP A 1 82 ? -1.171 -9.387 8.827 1.00 94.88 82 ASP A CA 1
ATOM 679 C C . ASP A 1 82 ? -0.357 -9.340 7.531 1.00 94.88 82 ASP A C 1
ATOM 681 O O . ASP A 1 82 ? 0.828 -9.671 7.536 1.00 94.88 82 ASP A O 1
ATOM 685 N N . THR A 1 83 ? -0.928 -8.783 6.456 1.00 93.44 83 THR A N 1
ATOM 686 C CA . THR A 1 83 ? -0.249 -8.617 5.157 1.00 93.44 83 THR A CA 1
ATOM 687 C C . THR A 1 83 ? 1.061 -7.845 5.307 1.00 93.44 83 THR A C 1
ATOM 689 O O . THR A 1 83 ? 2.090 -8.198 4.724 1.00 93.44 83 THR A O 1
ATOM 692 N N . TRP A 1 84 ? 1.049 -6.765 6.093 1.00 93.06 84 TRP A N 1
ATOM 693 C CA . TRP A 1 84 ? 2.256 -5.989 6.338 1.00 93.06 84 TRP A CA 1
ATOM 694 C C . TRP A 1 84 ? 3.295 -6.795 7.126 1.00 93.06 84 TRP A C 1
ATOM 696 O O . TRP A 1 84 ? 4.470 -6.803 6.755 1.00 93.06 84 TRP A O 1
ATOM 706 N N . THR A 1 85 ? 2.870 -7.503 8.172 1.00 90.38 85 THR A N 1
ATOM 707 C CA . THR A 1 85 ? 3.748 -8.319 9.020 1.00 90.38 85 THR A CA 1
ATOM 708 C C . THR A 1 85 ? 4.393 -9.461 8.236 1.00 90.38 85 THR A C 1
ATOM 710 O O . THR A 1 85 ? 5.601 -9.670 8.348 1.00 90.38 85 THR A O 1
ATOM 713 N N . GLU A 1 86 ? 3.630 -10.139 7.383 1.00 89.31 86 GLU A N 1
ATOM 714 C CA . GLU A 1 86 ? 4.138 -11.171 6.477 1.00 89.31 86 GLU A CA 1
ATOM 715 C C . GLU A 1 86 ? 5.152 -10.592 5.484 1.00 89.31 86 GLU A C 1
ATOM 717 O O . GLU A 1 86 ? 6.243 -11.133 5.285 1.00 89.31 86 GLU A O 1
ATOM 722 N N . SER A 1 87 ? 4.838 -9.433 4.896 1.00 86.62 87 SER A N 1
ATOM 723 C CA . SER A 1 87 ? 5.688 -8.820 3.873 1.00 86.62 87 SER A CA 1
ATOM 724 C C . SER A 1 87 ? 7.080 -8.430 4.382 1.00 86.62 87 SER A C 1
ATOM 726 O O . SER A 1 87 ? 8.049 -8.501 3.626 1.00 86.62 87 SER A O 1
ATOM 728 N N . ILE A 1 88 ? 7.200 -8.057 5.658 1.00 81.56 88 ILE A N 1
ATOM 729 C CA . ILE A 1 88 ? 8.474 -7.676 6.287 1.00 81.56 88 ILE A CA 1
ATOM 730 C C . ILE A 1 88 ? 9.185 -8.846 6.973 1.00 81.56 88 ILE A C 1
ATOM 732 O O . ILE A 1 88 ? 10.343 -8.682 7.346 1.00 81.56 88 ILE A O 1
ATOM 736 N N . SER A 1 89 ? 8.512 -9.983 7.187 1.00 77.06 89 SER A N 1
ATOM 737 C CA . SER A 1 89 ? 9.155 -11.228 7.634 1.00 77.06 89 SER A CA 1
ATOM 738 C C . SER A 1 89 ? 9.754 -12.036 6.486 1.00 77.06 89 SER A C 1
ATOM 740 O O . SER A 1 89 ? 10.516 -12.965 6.727 1.00 77.06 89 SER A O 1
ATOM 742 N N . ASN A 1 90 ? 9.407 -11.702 5.242 1.00 68.06 90 ASN A N 1
ATOM 743 C CA . ASN A 1 90 ? 9.943 -12.380 4.071 1.00 68.06 90 ASN A CA 1
ATOM 744 C C . ASN A 1 90 ? 11.449 -12.135 3.927 1.00 68.06 90 ASN A C 1
ATOM 746 O O . ASN A 1 90 ? 11.890 -10.987 3.861 1.00 68.06 90 ASN A O 1
ATOM 750 N N . GLU A 1 91 ? 12.209 -13.218 3.745 1.00 57.81 91 GLU A N 1
ATOM 751 C CA . GLU A 1 91 ? 13.670 -13.225 3.552 1.00 57.81 91 GLU A CA 1
ATOM 752 C C . GLU A 1 91 ? 14.141 -12.288 2.426 1.00 57.81 91 GLU A C 1
ATOM 754 O O . GLU A 1 91 ? 15.256 -11.776 2.455 1.00 57.81 91 GLU A O 1
ATOM 759 N N . ILE A 1 92 ? 13.283 -11.997 1.442 1.00 59.81 92 ILE A N 1
ATOM 760 C CA . ILE A 1 92 ? 13.565 -11.026 0.374 1.00 59.81 92 ILE A CA 1
ATOM 761 C C . ILE A 1 92 ? 13.832 -9.625 0.946 1.00 59.81 92 ILE A C 1
ATOM 763 O O . ILE A 1 92 ? 14.721 -8.930 0.456 1.00 59.81 92 ILE A O 1
ATOM 767 N N . CYS A 1 93 ? 13.108 -9.205 1.987 1.00 61.19 93 CYS A N 1
ATOM 768 C CA . CYS A 1 93 ? 13.350 -7.919 2.643 1.00 61.19 93 CYS A CA 1
ATOM 769 C C . CYS A 1 93 ? 14.722 -7.874 3.334 1.00 61.19 93 CYS A C 1
ATOM 771 O O . CYS A 1 93 ? 15.357 -6.818 3.351 1.00 61.19 93 CYS A O 1
ATOM 773 N N . ASP A 1 94 ? 15.200 -9.012 3.840 1.00 61.56 94 ASP A N 1
ATOM 774 C CA . ASP A 1 94 ? 16.515 -9.128 4.474 1.00 61.56 94 ASP A CA 1
ATOM 775 C C . ASP A 1 94 ? 17.649 -9.213 3.438 1.00 61.56 94 ASP A C 1
ATOM 777 O O . ASP A 1 94 ? 18.691 -8.580 3.603 1.00 61.56 94 ASP A O 1
ATOM 781 N N . LEU A 1 95 ? 17.428 -9.914 2.321 1.00 55.84 95 LEU A N 1
ATOM 782 C CA . LEU A 1 95 ? 18.389 -10.056 1.218 1.00 55.84 95 LEU A CA 1
ATOM 783 C C . LEU A 1 95 ? 18.607 -8.760 0.426 1.00 55.84 95 LEU A C 1
ATOM 785 O O . LEU A 1 95 ? 19.700 -8.518 -0.081 1.00 55.84 95 LEU A O 1
ATOM 789 N N . LEU A 1 96 ? 17.575 -7.925 0.308 1.00 59.44 96 LEU A N 1
ATOM 790 C CA . LEU A 1 96 ? 17.619 -6.657 -0.426 1.00 59.44 96 LEU A CA 1
ATOM 791 C C . LEU A 1 96 ? 18.150 -5.486 0.423 1.00 59.44 96 LEU A C 1
ATOM 793 O O . LEU A 1 96 ? 18.078 -4.322 0.013 1.00 59.44 96 LEU A O 1
ATOM 797 N N . GLN A 1 97 ? 18.721 -5.762 1.600 1.00 61.53 97 GLN A N 1
ATOM 798 C CA . GLN A 1 97 ? 19.586 -4.791 2.256 1.00 61.53 97 GLN A CA 1
ATOM 799 C C . GLN A 1 97 ? 20.799 -4.538 1.344 1.00 61.53 97 GLN A C 1
ATOM 801 O O . GLN A 1 97 ? 21.499 -5.457 0.931 1.00 61.53 97 GLN A O 1
ATOM 806 N N . TYR A 1 98 ? 20.992 -3.267 0.983 1.00 56.16 98 TYR A N 1
ATOM 807 C CA . TYR A 1 98 ? 21.825 -2.788 -0.136 1.00 56.16 98 TYR A CA 1
ATOM 808 C C . TYR A 1 98 ? 23.255 -3.358 -0.207 1.00 56.16 98 TYR A C 1
ATOM 810 O O . TYR A 1 98 ? 23.861 -3.338 -1.271 1.00 56.16 98 TYR A O 1
ATOM 818 N N . GLU A 1 99 ? 23.795 -3.847 0.909 1.00 61.34 99 GLU A N 1
ATOM 819 C CA . GLU A 1 99 ? 25.143 -4.417 1.001 1.00 61.34 99 GLU A CA 1
ATOM 820 C C . GLU A 1 99 ? 25.286 -5.755 0.251 1.00 61.34 99 GLU A C 1
ATOM 822 O O . GLU A 1 99 ? 26.387 -6.088 -0.174 1.00 61.34 99 GLU A O 1
ATOM 827 N N . ASN A 1 100 ? 24.180 -6.469 -0.004 1.00 66.25 100 ASN A N 1
ATOM 828 C CA . ASN A 1 100 ? 24.181 -7.782 -0.667 1.00 66.25 100 ASN A CA 1
ATOM 829 C C . ASN A 1 100 ? 23.625 -7.769 -2.107 1.00 66.25 100 ASN A C 1
ATOM 831 O O . ASN A 1 100 ? 23.510 -8.820 -2.738 1.00 66.25 100 ASN A O 1
ATOM 835 N N . MET A 1 101 ? 23.264 -6.605 -2.660 1.00 70.31 101 MET A N 1
ATOM 836 C CA . MET A 1 101 ? 22.641 -6.509 -3.988 1.00 70.31 101 MET A CA 1
ATOM 837 C C . MET A 1 101 ? 23.683 -6.473 -5.119 1.00 70.31 101 MET A C 1
ATOM 839 O O . MET A 1 101 ? 24.019 -5.405 -5.632 1.00 70.31 101 MET A O 1
ATOM 843 N N . THR A 1 102 ? 24.180 -7.640 -5.541 1.00 79.62 102 THR A N 1
ATOM 844 C CA . THR A 1 102 ? 25.021 -7.753 -6.748 1.00 79.62 102 THR A CA 1
ATOM 845 C C . THR A 1 102 ? 24.172 -7.863 -8.024 1.00 79.62 102 THR A C 1
ATOM 847 O O . THR A 1 102 ? 23.049 -8.382 -7.977 1.00 79.62 102 THR A O 1
ATOM 850 N N . PRO A 1 103 ? 24.668 -7.409 -9.193 1.00 81.69 103 PRO A N 1
ATOM 851 C CA . PRO A 1 103 ? 23.965 -7.574 -10.467 1.00 81.69 103 PRO A CA 1
ATOM 852 C C . PRO A 1 103 ? 23.583 -9.027 -10.779 1.00 81.69 103 PRO A C 1
ATOM 854 O O . PRO A 1 103 ? 22.531 -9.271 -11.367 1.00 81.69 103 PRO A O 1
ATOM 857 N N . GLU A 1 104 ? 24.414 -9.989 -10.381 1.00 83.69 104 GLU A N 1
ATOM 858 C CA . GLU A 1 104 ? 24.195 -11.423 -10.579 1.00 83.69 104 GLU A CA 1
ATOM 859 C C . GLU A 1 104 ? 22.991 -11.909 -9.762 1.00 83.69 104 GLU A C 1
ATOM 861 O O . GLU A 1 104 ? 22.076 -12.513 -10.320 1.00 83.69 104 GLU A O 1
ATOM 866 N N . LEU A 1 105 ? 22.933 -11.550 -8.472 1.00 79.06 105 LEU A N 1
ATOM 867 C CA . LEU A 1 105 ? 21.832 -11.917 -7.577 1.00 79.06 105 LEU A CA 1
ATOM 868 C C . LEU A 1 105 ? 20.490 -11.345 -8.057 1.00 79.06 105 LEU A C 1
ATOM 870 O O . LEU A 1 105 ? 19.453 -12.009 -7.961 1.00 79.06 105 LEU A O 1
ATOM 874 N N . ILE A 1 106 ? 20.521 -10.109 -8.568 1.00 79.81 106 ILE A N 1
ATOM 875 C CA . ILE A 1 106 ? 19.347 -9.409 -9.096 1.00 79.81 106 ILE A CA 1
ATOM 876 C C . ILE A 1 106 ? 18.857 -10.085 -10.379 1.00 79.81 106 ILE A C 1
ATOM 878 O O . ILE A 1 106 ? 17.665 -10.360 -10.493 1.00 79.81 106 ILE A O 1
ATOM 882 N N . LYS A 1 107 ? 19.749 -10.389 -11.331 1.00 83.50 107 LYS A N 1
ATOM 883 C CA . LYS A 1 107 ? 19.374 -11.005 -12.619 1.00 83.50 107 LYS A CA 1
ATOM 884 C C . LYS A 1 107 ? 18.626 -12.328 -12.454 1.00 83.50 107 LYS A C 1
ATOM 886 O O . LYS A 1 107 ? 17.720 -12.594 -13.232 1.00 83.50 107 LYS A O 1
ATOM 891 N N . GLU A 1 108 ? 18.960 -13.122 -11.439 1.00 83.81 108 GLU A N 1
ATOM 892 C CA . GLU A 1 108 ? 18.271 -14.389 -11.148 1.00 83.81 108 GLU A CA 1
ATOM 893 C C . GLU A 1 108 ? 16.871 -14.215 -10.533 1.00 83.81 108 GLU A C 1
ATOM 895 O O . GLU A 1 108 ? 16.075 -15.150 -10.545 1.00 83.81 108 GLU A O 1
ATOM 900 N N . ARG A 1 109 ? 16.562 -13.038 -9.971 1.00 79.62 109 ARG A N 1
ATOM 901 C CA . ARG A 1 109 ? 15.328 -12.771 -9.202 1.00 79.62 109 ARG A CA 1
ATOM 902 C C . ARG A 1 109 ? 14.404 -11.741 -9.851 1.00 79.62 109 ARG A C 1
ATOM 904 O O . ARG A 1 109 ? 13.295 -11.526 -9.365 1.00 79.62 109 ARG A O 1
ATOM 911 N N . VAL A 1 110 ? 14.838 -11.101 -10.934 1.00 83.56 110 VAL A N 1
ATOM 912 C CA . VAL A 1 110 ? 13.997 -10.201 -11.727 1.00 83.56 110 VAL A CA 1
ATOM 913 C C . VAL A 1 110 ? 13.102 -11.030 -12.637 1.00 83.56 110 VAL A C 1
ATOM 915 O O . VAL A 1 110 ? 13.572 -11.779 -13.488 1.00 83.56 110 VAL A O 1
ATOM 918 N N . TYR A 1 111 ? 11.795 -10.853 -12.479 1.00 86.31 111 TYR A N 1
ATOM 919 C CA . TYR A 1 111 ? 10.798 -11.350 -13.415 1.00 86.31 111 TYR A CA 1
ATOM 920 C C . TYR A 1 111 ? 10.230 -10.187 -14.224 1.00 86.31 111 TYR A C 1
ATOM 922 O O . TYR A 1 111 ? 10.068 -9.068 -13.733 1.00 86.31 111 TYR A O 1
ATOM 930 N N . TYR A 1 112 ? 9.923 -10.470 -15.481 1.00 87.81 112 TYR A N 1
ATOM 931 C CA . TYR A 1 112 ? 9.367 -9.500 -16.407 1.00 87.81 112 TYR A CA 1
ATOM 932 C C . TYR A 1 112 ? 7.852 -9.654 -16.486 1.00 87.81 112 TYR A C 1
ATOM 934 O O . TYR A 1 112 ? 7.336 -10.772 -16.502 1.00 87.81 112 TYR A O 1
ATOM 942 N N . GLN A 1 113 ? 7.137 -8.535 -16.578 1.00 89.94 113 GLN A N 1
ATOM 943 C CA . GLN A 1 113 ? 5.689 -8.528 -16.745 1.00 89.94 113 GLN A CA 1
ATOM 944 C C . GLN A 1 113 ? 5.319 -7.782 -18.023 1.00 89.94 113 GLN A C 1
ATOM 946 O O . GLN A 1 113 ? 5.678 -6.621 -18.196 1.00 89.94 113 GLN A O 1
ATOM 951 N N . LEU A 1 114 ? 4.543 -8.436 -18.889 1.00 94.56 114 LEU A N 1
ATOM 952 C CA . LEU A 1 114 ? 3.973 -7.786 -20.062 1.00 94.56 114 LEU A CA 1
ATOM 953 C C . LEU A 1 114 ? 2.835 -6.848 -19.653 1.00 94.56 114 LEU A C 1
ATOM 955 O O . LEU A 1 114 ? 1.915 -7.237 -18.929 1.00 94.56 114 LEU A O 1
ATOM 959 N N . ILE A 1 115 ? 2.872 -5.620 -20.166 1.00 94.81 115 ILE A N 1
ATOM 960 C CA . ILE A 1 115 ? 1.817 -4.623 -19.975 1.00 94.81 115 ILE A CA 1
ATOM 961 C C . ILE A 1 115 ? 1.300 -4.133 -21.323 1.00 94.81 115 ILE A C 1
ATOM 963 O O . ILE A 1 115 ? 2.041 -4.055 -22.296 1.00 94.81 115 ILE A O 1
ATOM 967 N N . ASN A 1 116 ? 0.018 -3.770 -21.400 1.00 96.06 116 ASN A N 1
ATOM 968 C CA . ASN A 1 116 ? -0.538 -3.245 -22.647 1.00 96.06 116 ASN A CA 1
ATOM 969 C C . ASN A 1 116 ? 0.150 -1.928 -23.039 1.00 96.06 116 ASN A C 1
ATOM 971 O O . ASN A 1 116 ? 0.112 -0.964 -22.267 1.00 96.06 116 ASN A O 1
ATOM 975 N N . LYS A 1 117 ? 0.725 -1.875 -24.245 1.00 95.19 117 LYS A N 1
ATOM 976 C CA . LYS A 1 117 ? 1.506 -0.734 -24.735 1.00 95.19 117 LYS A CA 1
ATOM 977 C C . LYS A 1 117 ? 0.659 0.531 -24.844 1.00 95.19 117 LYS A C 1
ATOM 979 O O . LYS A 1 117 ? 1.043 1.594 -24.362 1.00 95.19 117 LYS A O 1
ATOM 984 N N . GLY A 1 118 ? -0.532 0.412 -25.435 1.00 94.56 118 GLY A N 1
ATOM 985 C CA . GLY A 1 118 ? -1.449 1.535 -25.643 1.00 94.56 118 GLY A CA 1
ATOM 986 C C . GLY A 1 118 ? -1.910 2.183 -24.337 1.00 94.56 118 GLY A C 1
ATOM 987 O O . GLY A 1 118 ? -1.864 3.404 -24.204 1.00 94.56 118 GLY A O 1
ATOM 988 N N . LYS A 1 119 ? -2.285 1.370 -23.345 1.00 94.81 119 LYS A N 1
ATOM 989 C CA . LYS A 1 119 ? -2.752 1.841 -22.031 1.00 94.81 119 LYS A CA 1
ATOM 990 C C . LYS A 1 119 ? -1.627 2.387 -21.144 1.00 94.81 119 LYS A C 1
ATOM 992 O O . LYS A 1 119 ? -1.912 3.083 -20.175 1.00 94.81 119 LYS A O 1
ATOM 997 N N . ASN A 1 120 ? -0.363 2.083 -21.446 1.00 94.19 120 ASN A N 1
ATOM 998 C CA . ASN A 1 120 ? 0.789 2.455 -20.620 1.00 94.19 120 ASN A CA 1
ATOM 999 C C . ASN A 1 120 ? 1.743 3.463 -21.280 1.00 94.19 120 ASN A C 1
ATOM 1001 O O . ASN A 1 120 ? 2.836 3.656 -20.758 1.00 94.19 120 ASN A O 1
ATOM 1005 N N . ARG A 1 121 ? 1.349 4.152 -22.362 1.00 92.81 121 ARG A N 1
ATOM 1006 C CA . ARG A 1 121 ? 2.219 5.097 -23.100 1.00 92.81 121 ARG A CA 1
ATOM 1007 C C . ARG A 1 121 ? 3.007 6.049 -22.194 1.00 92.81 121 ARG A C 1
ATOM 1009 O O . ARG A 1 121 ? 4.229 6.023 -22.215 1.00 92.81 121 ARG A O 1
ATOM 1016 N N . SER A 1 122 ? 2.336 6.765 -21.288 1.00 90.94 122 SER A N 1
ATOM 1017 C CA . SER A 1 122 ? 3.022 7.720 -20.402 1.00 90.94 122 SER A CA 1
ATOM 1018 C C . SER A 1 122 ? 3.947 7.069 -19.364 1.00 90.94 122 SER A C 1
ATOM 1020 O O . SER A 1 122 ? 4.642 7.779 -18.651 1.00 90.94 122 SER A O 1
ATOM 1022 N N . LEU A 1 123 ? 3.863 5.751 -19.129 1.00 91.44 123 LEU A N 1
ATOM 1023 C CA . LEU A 1 123 ? 4.817 5.014 -18.279 1.00 91.44 123 LEU A CA 1
ATOM 1024 C C . LEU A 1 123 ? 6.025 4.621 -19.127 1.00 91.44 123 LEU A C 1
ATOM 1026 O O . LEU A 1 123 ? 7.152 4.875 -18.727 1.00 91.44 123 LEU A O 1
ATOM 1030 N N . LEU A 1 124 ? 5.760 4.054 -20.305 1.00 93.88 124 LEU A N 1
ATOM 1031 C CA . LEU A 1 124 ? 6.763 3.572 -21.252 1.00 93.88 124 LEU A CA 1
ATOM 1032 C C . LEU A 1 124 ? 7.665 4.699 -21.785 1.00 93.88 124 LEU A C 1
ATOM 1034 O O . LEU A 1 124 ? 8.836 4.467 -22.042 1.00 93.88 124 LEU A O 1
ATOM 1038 N N . GLU A 1 125 ? 7.177 5.939 -21.856 1.00 93.81 125 GLU A N 1
ATOM 1039 C CA . GLU A 1 125 ? 8.000 7.126 -22.158 1.00 93.81 125 GLU A CA 1
ATOM 1040 C C . GLU A 1 125 ? 9.086 7.418 -21.106 1.00 93.81 125 GLU A C 1
ATOM 1042 O O . GLU A 1 125 ? 10.049 8.122 -21.398 1.00 93.81 125 GLU A O 1
ATOM 1047 N N . GLN A 1 126 ? 8.935 6.906 -19.880 1.00 93.00 126 GLN A N 1
ATOM 1048 C CA . GLN A 1 126 ? 9.796 7.235 -18.737 1.00 93.00 126 GLN A CA 1
ATOM 1049 C C . GLN A 1 126 ? 10.687 6.072 -18.291 1.00 93.00 126 GLN A C 1
ATOM 1051 O O . GLN A 1 126 ? 11.530 6.259 -17.414 1.00 93.00 126 GLN A O 1
ATOM 1056 N N . VAL A 1 127 ? 10.500 4.871 -18.848 1.00 91.75 127 VAL A N 1
ATOM 1057 C CA . VAL A 1 127 ? 11.224 3.664 -18.428 1.00 91.75 127 VAL A CA 1
ATOM 1058 C C . VAL A 1 127 ? 11.785 2.900 -19.631 1.00 91.75 127 VAL A C 1
ATOM 1060 O O . VAL A 1 127 ? 11.150 2.874 -20.691 1.00 91.75 127 VAL A O 1
ATOM 1063 N N . PRO A 1 128 ? 12.951 2.243 -19.489 1.00 93.25 128 PRO A N 1
ATOM 1064 C CA . PRO A 1 128 ? 13.440 1.313 -20.500 1.00 93.25 128 PRO A CA 1
ATOM 1065 C C . PRO A 1 128 ? 12.419 0.198 -20.732 1.00 93.25 128 PRO A C 1
ATOM 1067 O O . PRO A 1 128 ? 11.929 -0.391 -19.770 1.00 93.25 128 PRO A O 1
ATOM 1070 N N . HIS A 1 129 ? 12.106 -0.080 -21.995 1.00 94.38 129 HIS A N 1
ATOM 1071 C CA . HIS A 1 129 ? 11.186 -1.144 -22.382 1.00 94.38 129 HIS A CA 1
ATOM 1072 C C . HIS A 1 129 ? 11.479 -1.632 -23.802 1.00 94.38 129 HIS A C 1
ATOM 1074 O O . HIS A 1 129 ? 12.152 -0.965 -24.594 1.00 94.38 129 HIS A O 1
ATOM 1080 N N . ARG A 1 130 ? 10.927 -2.794 -24.134 1.00 95.38 130 ARG A N 1
ATOM 1081 C CA . ARG A 1 130 ? 10.875 -3.362 -25.477 1.00 95.38 130 ARG A CA 1
ATOM 1082 C C . ARG A 1 130 ? 9.424 -3.599 -25.877 1.00 95.38 130 ARG A C 1
ATOM 1084 O O . ARG A 1 130 ? 8.628 -4.127 -25.106 1.00 95.38 130 ARG A O 1
ATOM 1091 N N . ASP A 1 131 ? 9.112 -3.296 -27.131 1.00 95.75 131 ASP A N 1
ATOM 1092 C CA . ASP A 1 131 ? 7.825 -3.646 -27.723 1.00 95.75 131 ASP A CA 1
ATOM 1093 C C . ASP A 1 131 ? 7.684 -5.153 -27.960 1.00 95.75 131 ASP A C 1
ATOM 1095 O O . ASP A 1 131 ? 8.597 -5.828 -28.455 1.00 95.75 131 ASP A O 1
ATOM 1099 N N . PHE A 1 132 ? 6.488 -5.662 -27.677 1.00 94.94 132 PHE A N 1
ATOM 1100 C CA . PHE A 1 132 ? 6.077 -7.021 -27.988 1.00 94.94 132 PHE A CA 1
ATOM 1101 C C . PHE A 1 132 ? 4.637 -7.012 -28.514 1.00 94.94 132 PHE A C 1
ATOM 1103 O O . PHE A 1 132 ? 3.679 -7.120 -27.753 1.00 94.94 132 PHE A O 1
ATOM 1110 N N . CYS A 1 133 ? 4.481 -6.861 -29.833 1.00 94.62 133 CYS A N 1
ATOM 1111 C CA . CYS A 1 133 ? 3.182 -6.646 -30.483 1.00 94.62 133 CYS A CA 1
ATOM 1112 C C . CYS A 1 133 ? 2.437 -5.430 -29.886 1.00 94.62 133 CYS A C 1
ATOM 1114 O O . CYS A 1 133 ? 2.940 -4.308 -29.945 1.00 94.62 133 CYS A O 1
ATOM 1116 N N . ASP A 1 134 ? 1.246 -5.633 -29.323 1.00 95.19 134 ASP A N 1
ATOM 1117 C CA . ASP A 1 134 ? 0.441 -4.621 -28.630 1.00 95.19 134 ASP A CA 1
ATOM 1118 C C . ASP A 1 134 ? 0.766 -4.504 -27.123 1.00 95.19 134 ASP A C 1
ATOM 1120 O O . ASP A 1 134 ? 0.134 -3.728 -26.392 1.00 95.19 134 ASP A O 1
ATOM 1124 N N . LEU A 1 135 ? 1.780 -5.236 -26.660 1.00 96.44 135 LEU A N 1
ATOM 1125 C CA . LEU A 1 135 ? 2.316 -5.234 -25.302 1.00 96.44 135 LEU A CA 1
ATOM 1126 C C . LEU A 1 135 ? 3.728 -4.620 -25.262 1.00 96.44 135 LEU A C 1
ATOM 1128 O O . LEU A 1 135 ? 4.343 -4.338 -26.291 1.00 96.44 135 LEU A O 1
ATOM 1132 N N . ALA A 1 136 ? 4.238 -4.409 -24.053 1.00 95.31 136 ALA A N 1
ATOM 1133 C CA . ALA A 1 136 ? 5.606 -3.989 -23.774 1.00 95.31 136 ALA A CA 1
ATOM 1134 C C . ALA A 1 136 ? 6.146 -4.717 -22.534 1.00 95.31 136 ALA A C 1
ATOM 1136 O O . ALA A 1 136 ? 5.359 -5.101 -21.661 1.00 95.31 136 ALA A O 1
ATOM 1137 N N . VAL A 1 137 ? 7.468 -4.897 -22.483 1.00 93.06 137 VAL A N 1
ATOM 1138 C CA . VAL A 1 137 ? 8.225 -5.527 -21.387 1.00 93.06 137 VAL A CA 1
ATOM 1139 C C . VAL A 1 137 ? 9.415 -4.680 -20.968 1.00 93.06 137 VAL A C 1
ATOM 1141 O O . VAL A 1 137 ? 10.049 -4.093 -21.874 1.00 93.06 137 VAL A O 1
#